Protein AF-A0A815SKF8-F1 (afdb_monomer_lite)

InterPro domains:
  IPR017853 Glycoside hydrolase superfamily [SSF51445] (13-140)
  IPR050887 Beta-mannosidase glycosyl hydrolases [PTHR43730] (1-142)

Organism: NCBI:txid392033

pLDDT: mean 87.36, std 8.64, range [56.88, 95.81]

Structure (mmCIF, N/CA/C/O backbone):
data_AF-A0A815SKF8-F1
#
_entry.id   AF-A0A815SKF8-F1
#
loop_
_atom_site.group_PDB
_atom_site.id
_atom_site.type_symbol
_atom_site.label_atom_id
_atom_site.label_alt_id
_atom_site.label_comp_id
_atom_site.label_asym_id
_atom_site.label_entity_id
_atom_site.label_seq_id
_atom_site.pdbx_PDB_ins_code
_atom_site.Cartn_x
_atom_site.Cartn_y
_atom_site.Cartn_z
_atom_site.occupancy
_atom_site.B_iso_or_equiv
_atom_site.auth_seq_id
_atom_site.auth_comp_id
_atom_site.auth_asym_id
_atom_site.auth_atom_id
_atom_site.pdbx_PDB_model_num
ATOM 1 N N . VAL A 1 1 ? -9.496 12.046 4.311 1.00 82.56 1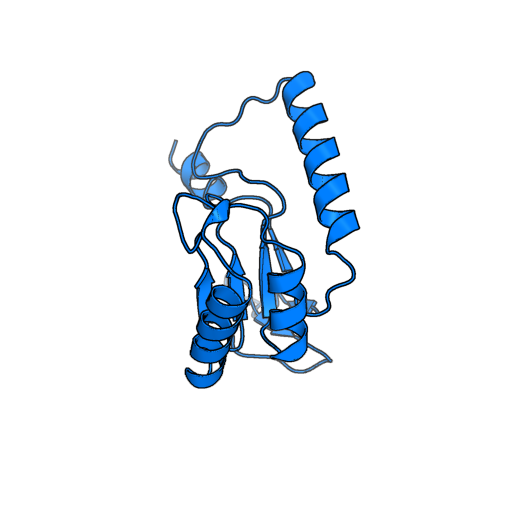 VAL A N 1
ATOM 2 C CA . VAL A 1 1 ? -9.401 10.940 5.293 1.00 82.56 1 VAL A CA 1
ATOM 3 C C . VAL A 1 1 ? -8.780 11.480 6.564 1.00 82.56 1 VAL A C 1
ATOM 5 O O . VAL A 1 1 ? -7.941 12.363 6.464 1.00 82.56 1 VAL A O 1
ATOM 8 N N . GLN A 1 2 ? -9.202 11.000 7.729 1.00 85.25 2 GLN A N 1
ATOM 9 C CA . GLN A 1 2 ? -8.595 11.320 9.017 1.00 85.25 2 GLN A CA 1
ATOM 10 C C . GLN A 1 2 ? -8.264 10.019 9.746 1.00 85.25 2 GLN A C 1
ATOM 12 O O . GLN A 1 2 ? -9.114 9.134 9.851 1.00 85.25 2 GLN A O 1
ATOM 17 N N . LEU A 1 3 ? -7.033 9.916 10.238 1.00 85.94 3 LEU A N 1
ATOM 18 C CA . LEU A 1 3 ? -6.645 8.914 11.219 1.00 85.94 3 LEU A CA 1
ATOM 19 C C . LEU A 1 3 ? -6.878 9.522 12.600 1.00 85.94 3 LEU A C 1
ATOM 21 O O . LEU A 1 3 ? -6.351 10.591 12.899 1.00 85.94 3 LEU A O 1
ATOM 25 N N . ILE A 1 4 ? -7.710 8.873 13.403 1.00 86.19 4 ILE A N 1
ATOM 26 C CA . ILE A 1 4 ? -8.198 9.426 14.657 1.00 86.19 4 ILE A CA 1
ATOM 27 C C . ILE A 1 4 ? -7.608 8.651 15.832 1.00 86.19 4 ILE A C 1
ATOM 29 O O . ILE A 1 4 ? -7.689 7.422 15.872 1.00 86.19 4 ILE A O 1
ATOM 33 N N . GLN A 1 5 ? -7.074 9.403 16.797 1.00 86.50 5 GLN A N 1
ATOM 34 C CA . GLN A 1 5 ? -6.660 8.916 18.107 1.00 86.50 5 GLN A CA 1
ATOM 35 C C . GLN A 1 5 ? -7.405 9.691 19.192 1.00 86.50 5 GLN A C 1
ATOM 37 O O . GLN A 1 5 ? -7.214 10.892 19.350 1.00 86.50 5 GLN A O 1
ATOM 42 N N . HIS A 1 6 ? -8.312 9.021 19.899 1.00 85.12 6 HIS A N 1
ATOM 43 C CA . HIS A 1 6 ? -9.056 9.588 21.026 1.00 85.12 6 HIS A CA 1
ATOM 44 C C . HIS A 1 6 ? -8.558 8.975 22.327 1.00 85.12 6 HIS A C 1
ATOM 46 O O . HIS A 1 6 ? -8.441 7.755 22.425 1.00 85.12 6 HIS A O 1
ATOM 52 N N . GLU A 1 7 ? -8.336 9.811 23.333 1.00 84.81 7 GLU A N 1
ATOM 53 C CA . GLU A 1 7 ? -8.115 9.364 24.706 1.00 84.81 7 GLU A CA 1
ATOM 54 C C . GLU A 1 7 ? -9.436 8.902 25.329 1.00 84.81 7 GLU A C 1
ATOM 56 O O . GLU A 1 7 ? -10.491 9.504 25.114 1.00 84.81 7 GLU A O 1
ATOM 61 N N . TYR A 1 8 ? -9.391 7.830 26.118 1.00 75.69 8 TYR A N 1
ATOM 62 C CA . TYR A 1 8 ? -10.592 7.212 26.690 1.00 75.69 8 TYR A CA 1
ATOM 63 C C . TYR A 1 8 ? -11.093 7.879 27.991 1.00 75.69 8 TYR A C 1
ATOM 65 O O . TYR A 1 8 ? -12.046 7.396 28.599 1.00 75.69 8 TYR A O 1
ATOM 73 N N . GLY A 1 9 ? -10.518 9.021 28.387 1.00 76.25 9 GLY A N 1
ATOM 74 C CA . GLY A 1 9 ? -10.899 9.783 29.582 1.00 76.25 9 GLY A CA 1
ATOM 75 C C . GLY A 1 9 ? -10.070 9.447 30.830 1.00 76.25 9 GLY A C 1
ATOM 76 O O . GLY A 1 9 ? -9.217 8.560 30.822 1.00 76.25 9 GLY A O 1
ATOM 77 N N . ALA A 1 10 ? -10.303 10.193 31.916 1.00 74.38 10 ALA A N 1
ATOM 78 C CA . ALA A 1 10 ? -9.496 10.108 33.134 1.00 74.38 10 ALA A CA 1
ATOM 79 C C . ALA A 1 10 ? -9.550 8.705 33.770 1.00 74.38 10 ALA A C 1
ATOM 81 O O . ALA A 1 10 ? -10.614 8.235 34.168 1.00 74.38 10 ALA A O 1
ATOM 82 N N . GLY A 1 11 ? -8.384 8.064 33.894 1.00 79.94 11 GLY A N 1
ATOM 83 C CA . GLY A 1 11 ? -8.214 6.759 34.544 1.00 79.94 11 GLY A CA 1
ATOM 84 C C . GLY A 1 11 ? -8.105 5.557 33.599 1.00 79.94 11 GLY A C 1
ATOM 85 O O . GLY A 1 11 ? -7.875 4.451 34.083 1.00 79.94 11 GLY A O 1
ATOM 86 N N . ILE A 1 12 ? -8.228 5.746 32.279 1.00 82.81 12 ILE A N 1
ATOM 87 C CA . ILE A 1 12 ? -8.031 4.684 31.280 1.00 82.81 12 ILE A CA 1
ATOM 88 C C . ILE A 1 12 ? -6.763 4.979 30.477 1.00 82.81 12 ILE A C 1
ATOM 90 O O . ILE A 1 12 ? -6.690 5.976 29.763 1.00 82.81 12 ILE A O 1
ATOM 94 N N . ASN A 1 13 ? -5.770 4.093 30.568 1.00 84.44 13 ASN A N 1
ATOM 95 C CA . ASN A 1 13 ? -4.542 4.212 29.785 1.00 84.44 13 ASN A CA 1
ATOM 96 C C . ASN A 1 13 ? -4.768 3.703 28.356 1.00 84.44 13 ASN A C 1
ATOM 98 O O . ASN A 1 13 ? -5.050 2.522 28.156 1.00 84.44 13 ASN A O 1
ATOM 102 N N . GLY A 1 14 ? -4.601 4.585 27.370 1.00 84.38 14 GLY A N 1
ATOM 103 C CA . GLY A 1 14 ? -4.581 4.233 25.951 1.00 84.38 14 GLY A CA 1
ATOM 104 C C . GLY A 1 14 ? -5.265 5.264 25.057 1.00 84.38 14 GLY A C 1
ATOM 105 O O . GLY A 1 14 ? -6.001 6.136 25.521 1.00 84.38 14 GLY A O 1
ATOM 106 N N . THR A 1 15 ? -5.040 5.127 23.753 1.00 89.06 15 THR A N 1
ATOM 107 C CA . THR A 1 15 ? -5.680 5.924 22.703 1.00 89.06 15 THR A CA 1
ATOM 108 C C . THR A 1 15 ? -6.358 5.014 21.683 1.00 89.06 15 THR A C 1
ATOM 110 O O . THR A 1 15 ? -5.974 3.858 21.492 1.00 89.06 15 THR A O 1
ATOM 113 N N . SER A 1 16 ? -7.426 5.498 21.051 1.00 89.56 16 SER A N 1
ATOM 114 C CA . SER A 1 16 ? -8.038 4.805 19.916 1.00 89.56 16 SER A CA 1
ATOM 115 C C . SER A 1 16 ? -7.164 4.917 18.663 1.00 89.56 16 SER A C 1
ATOM 117 O O . SER A 1 16 ? -6.260 5.745 18.595 1.00 89.56 16 SER A O 1
ATOM 119 N N . PHE A 1 17 ? -7.423 4.074 17.665 1.00 90.19 17 PHE A N 1
ATOM 120 C CA . PHE A 1 17 ? -6.762 4.153 16.364 1.00 90.19 17 PHE A CA 1
ATOM 121 C C . PHE A 1 17 ? -7.727 3.668 15.285 1.00 90.19 17 PHE A C 1
ATOM 123 O O . PHE A 1 17 ? -7.942 2.467 15.123 1.00 90.19 17 PHE A O 1
ATOM 130 N N . TYR A 1 18 ? -8.375 4.597 14.582 1.00 90.75 18 TYR A N 1
ATOM 131 C CA . TYR A 1 18 ? -9.332 4.245 13.532 1.00 90.75 18 TYR A CA 1
ATOM 132 C C . TYR A 1 18 ? -9.387 5.283 12.413 1.00 90.75 18 TYR A C 1
ATOM 134 O O . TYR A 1 18 ? -8.986 6.436 12.576 1.00 90.75 18 TYR A O 1
ATOM 142 N N . PHE A 1 19 ? -9.914 4.866 11.262 1.00 90.81 19 PHE A N 1
ATOM 143 C CA . PHE A 1 19 ? -10.076 5.725 10.095 1.00 90.81 19 PHE A CA 1
ATOM 144 C C . PHE A 1 19 ? -11.470 6.346 10.040 1.00 90.81 19 PHE A C 1
ATOM 146 O O . PHE A 1 19 ? -12.482 5.649 10.145 1.00 90.81 19 PHE A O 1
ATOM 153 N N . SER A 1 20 ? -11.514 7.653 9.789 1.00 91.56 20 SER A N 1
ATOM 154 C CA . SER A 1 20 ? -12.712 8.394 9.408 1.00 91.56 20 SER A CA 1
ATOM 155 C C . SER A 1 20 ? -12.574 8.900 7.976 1.00 91.56 20 SER A C 1
ATOM 157 O O . SER A 1 20 ? -11.665 9.663 7.632 1.00 91.56 20 SER A O 1
ATOM 159 N N . ILE A 1 21 ? -13.480 8.463 7.107 1.00 90.06 21 ILE A N 1
ATOM 160 C CA . ILE A 1 21 ? -13.515 8.865 5.701 1.00 90.06 21 ILE A CA 1
ATOM 161 C C . ILE A 1 21 ? -14.829 9.571 5.459 1.00 90.06 21 ILE A C 1
ATOM 163 O O . ILE A 1 21 ? -15.896 9.010 5.697 1.00 90.06 21 ILE A O 1
ATOM 167 N N . ASN A 1 22 ? -14.743 10.822 5.007 1.00 89.31 22 ASN A N 1
ATOM 168 C CA . ASN A 1 22 ? -15.906 11.682 4.805 1.00 89.31 22 ASN A CA 1
ATOM 169 C C . ASN A 1 22 ? -16.826 11.694 6.043 1.00 89.31 22 ASN A C 1
ATOM 171 O O . ASN A 1 22 ? -18.039 11.537 5.926 1.00 89.31 22 ASN A O 1
ATOM 175 N N . PHE A 1 23 ? -16.221 11.843 7.230 1.00 88.44 23 PHE A N 1
ATOM 176 C CA . PHE A 1 23 ? -16.885 11.896 8.542 1.00 88.44 23 PHE A CA 1
ATOM 177 C C . PHE A 1 23 ? -17.569 10.600 9.001 1.00 88.44 23 PHE A C 1
ATOM 179 O O . PHE A 1 23 ? -18.306 10.611 9.986 1.00 88.44 23 PHE A O 1
ATOM 186 N N . LYS A 1 24 ? -17.323 9.475 8.324 1.00 90.88 24 LYS A N 1
ATOM 187 C CA . LYS A 1 24 ? -17.807 8.158 8.742 1.00 90.88 24 LYS A CA 1
ATOM 188 C C . LYS A 1 24 ? -16.644 7.293 9.198 1.00 90.88 24 LYS A C 1
ATOM 190 O O . LYS A 1 24 ? -15.682 7.109 8.454 1.00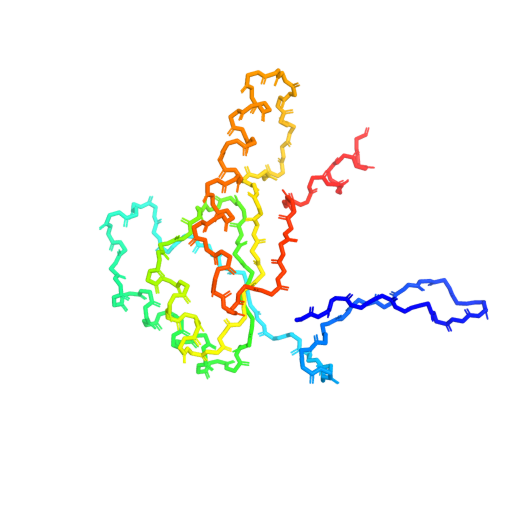 90.88 24 LYS A O 1
ATOM 195 N N . SER A 1 25 ? -16.763 6.727 10.395 1.00 91.44 25 SER A N 1
ATOM 196 C CA . SER A 1 25 ? -15.828 5.719 10.893 1.00 91.44 25 SER A CA 1
ATOM 197 C C . SER A 1 25 ? -15.969 4.441 10.072 1.00 91.44 25 SER A C 1
ATOM 199 O O . SER A 1 25 ? -17.070 3.898 9.952 1.00 91.44 25 SER A O 1
ATOM 201 N N . ILE A 1 26 ? -14.867 3.963 9.497 1.00 91.69 26 ILE A N 1
ATOM 202 C CA . ILE A 1 26 ? -14.853 2.759 8.663 1.00 91.69 26 ILE A CA 1
ATOM 203 C C . ILE A 1 26 ? -14.017 1.687 9.349 1.00 91.69 26 ILE A C 1
ATOM 205 O O . ILE A 1 26 ? -12.856 1.903 9.688 1.00 91.69 26 ILE A O 1
ATOM 209 N N . PHE A 1 27 ? -14.611 0.505 9.513 1.00 93.38 27 PHE A N 1
ATOM 210 C CA . PHE A 1 27 ? -13.869 -0.677 9.926 1.00 93.38 27 PHE A CA 1
ATOM 211 C C . PHE A 1 27 ? -13.062 -1.215 8.745 1.00 93.38 27 PHE A C 1
ATOM 213 O O . PHE A 1 27 ? -13.617 -1.504 7.678 1.00 93.38 27 PHE A O 1
ATOM 220 N N . ILE A 1 28 ? -11.756 -1.350 8.940 1.00 93.69 28 ILE A N 1
ATOM 221 C CA . ILE A 1 28 ? -10.839 -1.799 7.901 1.00 93.69 28 ILE A CA 1
ATOM 222 C C . ILE A 1 28 ? -10.883 -3.323 7.791 1.00 93.69 28 ILE A C 1
ATOM 224 O O . ILE A 1 28 ? -10.646 -4.039 8.759 1.00 93.69 28 ILE A O 1
ATOM 228 N N . LYS A 1 29 ? -11.178 -3.817 6.588 1.00 94.44 29 LYS A N 1
ATOM 229 C CA . LYS A 1 29 ? -11.174 -5.237 6.228 1.00 94.44 29 LYS A CA 1
ATOM 230 C C . LYS A 1 29 ? -10.244 -5.404 5.045 1.00 94.44 29 LYS A C 1
ATOM 232 O O . LYS A 1 29 ? -10.508 -4.852 3.978 1.00 94.44 29 LYS A O 1
ATOM 237 N N . GLY A 1 30 ? -9.167 -6.146 5.220 1.00 94.44 30 GLY A N 1
ATOM 238 C CA . GLY A 1 30 ? -8.103 -6.115 4.239 1.00 94.44 30 GLY A CA 1
ATOM 239 C C . GLY A 1 30 ? -7.047 -7.172 4.433 1.00 94.44 30 GLY A C 1
ATOM 240 O O . GLY A 1 30 ? -7.160 -8.055 5.280 1.00 94.44 30 GLY A O 1
ATOM 241 N N . SER A 1 31 ? -6.010 -7.045 3.620 1.00 94.31 31 SER A N 1
ATOM 242 C CA . SER A 1 31 ? -4.814 -7.873 3.671 1.00 94.31 31 SER A CA 1
ATOM 243 C C . SER A 1 31 ? -3.584 -7.049 3.288 1.00 94.31 31 SER A C 1
ATOM 245 O O . SER A 1 31 ? -3.691 -5.876 2.913 1.00 94.31 31 SER A O 1
ATOM 247 N N . ASN A 1 32 ? -2.408 -7.658 3.418 1.00 92.31 32 ASN A N 1
ATOM 248 C CA . ASN A 1 32 ? -1.160 -7.080 2.943 1.00 92.31 32 ASN A CA 1
ATOM 249 C C . ASN A 1 32 ? -0.949 -7.466 1.476 1.00 92.31 32 ASN A C 1
ATOM 251 O O . ASN A 1 32 ? -1.077 -8.634 1.113 1.00 92.31 32 ASN A O 1
ATOM 255 N N . TRP A 1 33 ? -0.614 -6.482 0.653 1.00 92.19 33 TRP A N 1
ATOM 256 C CA . TRP A 1 33 ? -0.211 -6.656 -0.729 1.00 92.19 33 TRP A CA 1
ATOM 257 C C . TRP A 1 33 ? 1.308 -6.785 -0.811 1.00 92.19 33 TRP A C 1
ATOM 259 O O . TRP A 1 33 ? 2.039 -5.934 -0.304 1.00 92.19 33 TRP A O 1
ATOM 269 N N . ILE A 1 34 ? 1.760 -7.840 -1.480 1.00 90.75 34 ILE A N 1
ATOM 270 C CA . ILE A 1 34 ? 3.162 -8.100 -1.807 1.00 90.75 34 ILE A CA 1
ATOM 271 C C . ILE A 1 34 ? 3.311 -8.157 -3.332 1.00 90.75 34 ILE A C 1
ATOM 273 O O . ILE A 1 34 ? 2.314 -8.406 -4.020 1.00 90.75 34 ILE A O 1
ATOM 277 N N . PRO A 1 35 ? 4.528 -7.982 -3.878 1.00 89.44 35 PRO A N 1
ATOM 278 C CA . PRO A 1 35 ? 4.749 -8.104 -5.312 1.00 89.44 35 PRO A CA 1
ATOM 279 C C . PRO A 1 35 ? 4.208 -9.429 -5.853 1.00 89.44 35 PRO A C 1
ATOM 281 O O . PRO A 1 35 ? 4.507 -10.507 -5.340 1.00 89.44 35 PRO A O 1
ATOM 284 N N . SER A 1 36 ? 3.399 -9.346 -6.909 1.00 88.56 36 SER A N 1
ATOM 285 C CA . SER A 1 36 ? 2.688 -10.514 -7.45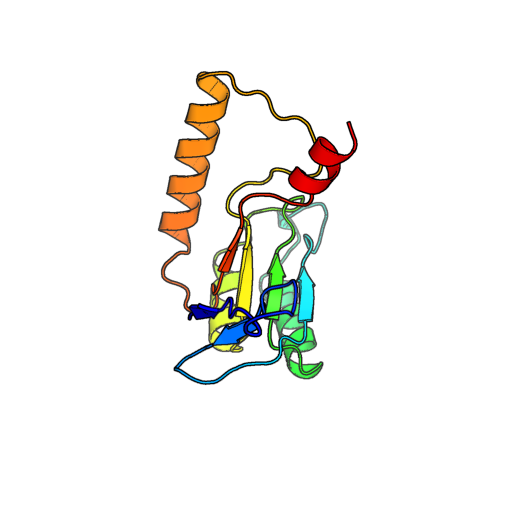0 1.00 88.56 36 SER A CA 1
ATOM 286 C C . SER A 1 36 ? 3.574 -11.488 -8.243 1.00 88.56 36 SER A C 1
ATOM 288 O O . SER A 1 36 ? 3.094 -12.528 -8.710 1.00 88.56 36 SER A O 1
ATOM 290 N N . ASP A 1 37 ? 4.839 -11.129 -8.452 1.00 90.44 37 ASP A N 1
ATOM 291 C CA . ASP A 1 37 ? 5.869 -11.925 -9.110 1.00 90.44 37 ASP A CA 1
ATOM 292 C C . ASP A 1 37 ? 7.255 -11.433 -8.667 1.00 90.44 37 ASP A C 1
ATOM 294 O O . ASP A 1 37 ? 7.409 -10.275 -8.270 1.00 90.44 37 ASP A O 1
ATOM 298 N N . SER A 1 38 ? 8.268 -12.292 -8.769 1.00 88.75 38 SER A N 1
ATOM 299 C CA . SER A 1 38 ? 9.664 -11.888 -8.565 1.00 88.75 38 SER A CA 1
ATOM 300 C C . SER A 1 38 ? 10.176 -11.042 -9.731 1.00 88.75 38 SER A C 1
ATOM 302 O O . SER A 1 38 ? 11.002 -10.158 -9.527 1.00 88.75 38 SER A O 1
ATOM 304 N N . PHE A 1 39 ? 9.672 -11.294 -10.944 1.00 89.94 39 PHE A N 1
ATOM 305 C CA . PHE A 1 39 ? 10.027 -10.541 -12.145 1.00 89.94 39 PHE A CA 1
ATOM 306 C C . PHE A 1 39 ? 8.878 -9.626 -12.528 1.00 89.94 39 PHE A C 1
ATOM 308 O O . PHE A 1 39 ? 7.837 -10.077 -13.019 1.00 89.94 39 PHE A O 1
ATOM 315 N N . GLN A 1 40 ? 9.070 -8.327 -12.318 1.00 86.69 40 GLN A N 1
ATOM 316 C CA . GLN A 1 40 ? 8.009 -7.361 -12.555 1.00 86.69 40 GLN A CA 1
ATOM 317 C C . GLN A 1 40 ? 7.577 -7.365 -14.017 1.00 86.69 40 GLN A C 1
ATOM 319 O O . GLN A 1 40 ? 6.384 -7.320 -14.282 1.00 86.69 40 GLN A O 1
ATOM 324 N N . GLU A 1 41 ? 8.469 -7.562 -14.982 1.00 89.81 41 GLU A N 1
ATOM 325 C CA . GLU A 1 41 ? 8.119 -7.542 -16.409 1.00 89.81 41 GLU A CA 1
ATOM 326 C C . GLU A 1 41 ? 7.022 -8.557 -16.793 1.00 89.81 41 GLU A C 1
ATOM 328 O O . GLU A 1 41 ? 6.339 -8.374 -17.798 1.00 89.81 41 GLU A O 1
ATOM 333 N N . ARG A 1 42 ? 6.807 -9.606 -15.986 1.00 90.81 42 ARG A N 1
ATOM 334 C CA . ARG A 1 42 ? 5.764 -10.628 -16.203 1.00 90.81 42 ARG A CA 1
ATOM 335 C C . ARG A 1 42 ? 4.396 -10.255 -15.638 1.00 90.81 42 ARG A C 1
ATOM 337 O O . ARG A 1 42 ? 3.401 -10.914 -15.938 1.00 90.81 42 ARG A O 1
ATOM 344 N N . VAL A 1 43 ? 4.331 -9.241 -14.782 1.00 90.75 43 VAL A N 1
ATOM 345 C CA . VAL A 1 43 ? 3.079 -8.766 -14.196 1.00 90.75 43 VAL A CA 1
ATOM 346 C C . VAL A 1 43 ? 2.354 -7.930 -15.246 1.00 90.75 43 VAL A C 1
ATOM 348 O O . VAL A 1 43 ? 2.801 -6.838 -15.585 1.00 90.75 43 VAL A O 1
ATOM 351 N N . SER A 1 44 ? 1.251 -8.448 -15.784 1.00 93.00 44 SER A N 1
ATOM 352 C CA . SER A 1 44 ? 0.371 -7.708 -16.691 1.00 93.00 44 SER A CA 1
ATOM 353 C C . SER A 1 44 ? -0.692 -6.922 -15.922 1.00 93.00 44 SER A C 1
ATOM 355 O O . SER A 1 44 ? -1.075 -7.298 -14.810 1.00 93.00 44 SER A O 1
ATOM 357 N N . ASP A 1 45 ? -1.227 -5.870 -16.541 1.00 92.19 45 ASP A N 1
ATOM 358 C CA . ASP A 1 45 ? -2.338 -5.103 -15.964 1.00 92.19 45 ASP A CA 1
ATOM 359 C C . ASP A 1 45 ? -3.588 -5.974 -15.768 1.00 92.19 45 ASP A C 1
ATOM 361 O O . ASP A 1 45 ? -4.287 -5.839 -14.769 1.00 92.19 45 ASP A O 1
ATOM 365 N N . GLU A 1 46 ? -3.820 -6.955 -16.648 1.00 93.81 46 GLU A N 1
ATOM 366 C CA . GLU A 1 46 ? -4.897 -7.942 -16.495 1.00 93.81 46 GLU A CA 1
ATOM 367 C C . GLU A 1 46 ? -4.719 -8.794 -15.226 1.00 93.81 46 GLU A C 1
ATOM 369 O O . GLU A 1 46 ? -5.682 -9.060 -14.500 1.00 93.81 46 GLU A O 1
ATOM 374 N N . LYS A 1 47 ? -3.478 -9.200 -14.912 1.00 93.94 47 LYS A N 1
ATOM 375 C CA . LYS A 1 47 ? -3.175 -9.939 -13.679 1.00 93.94 47 LYS A CA 1
ATOM 376 C C . LYS A 1 47 ? -3.462 -9.070 -12.453 1.00 93.94 47 LYS A C 1
ATOM 378 O O . LYS A 1 47 ? -4.087 -9.569 -11.517 1.00 93.94 47 LYS A O 1
ATOM 383 N N . LEU A 1 48 ? -3.050 -7.799 -12.466 1.00 93.31 48 LEU A N 1
ATOM 384 C CA . LEU A 1 48 ? -3.324 -6.848 -11.382 1.00 93.31 48 LEU A CA 1
ATOM 385 C C . LEU A 1 48 ? -4.826 -6.613 -11.207 1.00 93.31 48 LEU A C 1
ATOM 387 O O . LEU A 1 48 ? -5.339 -6.721 -10.093 1.00 93.31 48 LEU A O 1
ATOM 391 N N . GLU A 1 49 ? -5.549 -6.378 -12.303 1.00 94.81 49 GLU A N 1
ATOM 392 C CA . GLU A 1 49 ? -6.994 -6.170 -12.273 1.00 94.81 49 GLU A CA 1
ATOM 393 C C . GLU A 1 49 ? -7.718 -7.390 -11.708 1.00 94.81 49 GLU A C 1
ATOM 395 O O . GLU A 1 49 ? -8.576 -7.249 -10.837 1.00 94.81 49 GLU A O 1
ATOM 400 N N . ARG A 1 50 ? -7.340 -8.599 -12.132 1.00 95.75 50 ARG A N 1
ATOM 401 C CA . ARG A 1 50 ? -7.917 -9.835 -11.597 1.00 95.75 50 ARG A CA 1
ATOM 402 C C . ARG A 1 50 ? -7.690 -9.967 -10.091 1.00 95.75 50 ARG A C 1
ATOM 404 O O . ARG A 1 50 ? -8.616 -10.337 -9.375 1.00 95.75 50 ARG A O 1
ATOM 411 N N . LEU A 1 51 ? -6.486 -9.671 -9.602 1.00 95.19 51 LEU A N 1
ATOM 412 C CA . LEU A 1 51 ? -6.157 -9.777 -8.177 1.00 95.19 51 LEU A CA 1
ATOM 413 C C . LEU A 1 51 ? -6.914 -8.742 -7.333 1.00 95.19 51 LEU A C 1
ATOM 415 O O . LEU A 1 51 ? -7.514 -9.099 -6.319 1.00 95.19 51 LEU A O 1
ATOM 419 N N . LEU A 1 52 ? -6.953 -7.485 -7.777 1.00 94.69 52 LEU A N 1
ATOM 420 C CA . LEU A 1 52 ? -7.687 -6.423 -7.087 1.00 94.69 52 LEU A CA 1
ATOM 421 C C . LEU A 1 52 ? -9.203 -6.661 -7.115 1.00 94.69 52 LEU A C 1
ATOM 423 O O . LEU A 1 52 ? -9.882 -6.454 -6.110 1.00 94.69 52 LEU A O 1
ATOM 427 N N . ARG A 1 53 ? -9.742 -7.186 -8.222 1.00 95.81 53 ARG A N 1
ATOM 428 C CA . ARG A 1 53 ? -11.145 -7.622 -8.288 1.00 95.81 53 ARG A CA 1
ATOM 429 C C . ARG A 1 53 ? -11.433 -8.763 -7.321 1.00 95.81 53 ARG A C 1
ATOM 431 O O . ARG A 1 53 ? -12.458 -8.725 -6.650 1.00 95.81 53 ARG A O 1
ATOM 438 N N . SER A 1 54 ? -10.540 -9.741 -7.190 1.00 95.81 54 SER A N 1
ATOM 439 C CA . SER A 1 54 ? -10.689 -10.805 -6.189 1.00 95.81 54 SER A CA 1
ATOM 440 C C . SER A 1 54 ? -10.719 -10.257 -4.760 1.00 95.81 54 SER A C 1
ATOM 442 O O . SER A 1 54 ? -11.531 -10.712 -3.954 1.00 95.81 54 SER A O 1
ATOM 444 N N . ALA A 1 55 ? -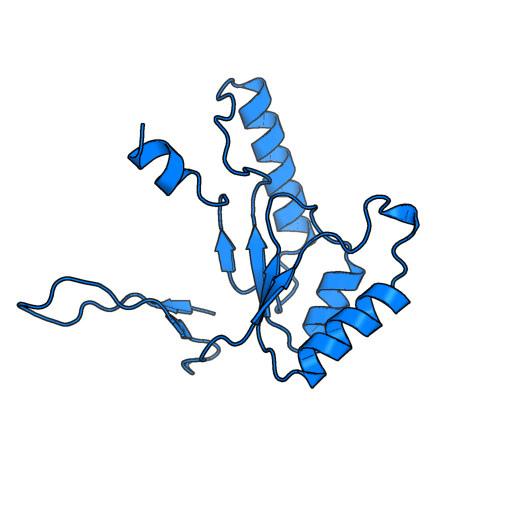9.896 -9.252 -4.441 1.00 94.62 55 ALA A N 1
ATOM 445 C CA . ALA A 1 55 ? -9.946 -8.575 -3.144 1.00 94.62 55 ALA A CA 1
ATOM 446 C C . ALA A 1 55 ? -11.299 -7.871 -2.919 1.00 94.62 55 ALA A C 1
ATOM 448 O O . ALA A 1 55 ? -11.918 -8.051 -1.867 1.00 94.62 55 ALA A O 1
ATOM 449 N N . GLN A 1 56 ? -11.805 -7.151 -3.927 1.00 93.88 56 GLN A N 1
ATOM 450 C CA . GLN A 1 56 ? -13.124 -6.510 -3.875 1.00 93.88 56 GLN A CA 1
ATOM 451 C C . GLN A 1 56 ? -14.248 -7.536 -3.651 1.00 93.88 56 GLN A C 1
ATOM 453 O O . GLN A 1 56 ? -15.074 -7.368 -2.753 1.00 93.88 56 GLN A O 1
ATOM 458 N N . LEU A 1 57 ? -14.257 -8.627 -4.423 1.00 95.56 57 LEU A N 1
ATOM 459 C CA . LEU A 1 57 ? -15.237 -9.715 -4.303 1.00 95.56 57 LEU A CA 1
ATOM 460 C C . LEU A 1 57 ? -15.155 -10.439 -2.952 1.00 95.56 57 LEU A C 1
ATOM 462 O O . LEU A 1 57 ? -16.147 -10.991 -2.483 1.00 95.56 57 LEU A O 1
ATOM 466 N N . SER A 1 58 ? -13.998 -10.384 -2.292 1.00 95.50 58 SER A N 1
ATOM 467 C CA . SER A 1 58 ? -13.796 -10.905 -0.936 1.00 95.50 58 SER A CA 1
ATOM 468 C C . SER A 1 58 ? -14.259 -9.930 0.158 1.00 95.50 58 SER A C 1
ATOM 470 O O . SER A 1 58 ? -13.990 -10.151 1.337 1.00 95.50 58 SER A O 1
ATOM 472 N N . ASN A 1 59 ? -14.965 -8.851 -0.204 1.00 94.00 59 ASN A N 1
ATOM 473 C CA . ASN A 1 59 ? -15.452 -7.801 0.696 1.00 94.00 59 ASN A CA 1
ATOM 474 C C . ASN A 1 59 ? -14.343 -7.046 1.455 1.00 94.00 59 ASN A C 1
ATOM 476 O O . ASN A 1 59 ? -14.597 -6.509 2.546 1.00 94.00 59 ASN A O 1
ATOM 480 N N . MET A 1 60 ? -13.131 -6.997 0.889 1.00 95.75 60 MET A N 1
ATOM 481 C CA . MET A 1 60 ? -12.043 -6.156 1.387 1.00 95.75 60 MET A CA 1
ATOM 482 C C . MET A 1 60 ? -12.263 -4.704 0.959 1.00 95.75 60 MET A C 1
ATOM 484 O O . MET A 1 60 ? -12.709 -4.433 -0.153 1.00 95.75 60 MET A O 1
ATOM 488 N N . ASN A 1 61 ? -11.944 -3.768 1.848 1.00 94.06 61 ASN A N 1
ATOM 489 C CA . ASN A 1 61 ? -12.029 -2.330 1.603 1.00 94.06 61 ASN A CA 1
ATOM 490 C C . ASN A 1 61 ? -10.670 -1.624 1.684 1.00 94.06 61 ASN A C 1
ATOM 492 O O . ASN A 1 61 ? -10.583 -0.470 1.278 1.00 94.06 61 ASN A O 1
ATOM 496 N N . MET A 1 62 ? -9.622 -2.295 2.173 1.00 94.88 62 MET A N 1
ATOM 497 C CA . MET A 1 62 ? -8.269 -1.750 2.227 1.00 94.88 62 MET A CA 1
ATOM 498 C C . MET A 1 62 ? -7.221 -2.814 1.916 1.00 94.88 62 MET A C 1
ATOM 500 O O . MET A 1 62 ? -7.362 -3.966 2.322 1.00 94.88 62 MET A O 1
ATOM 504 N N . LEU A 1 63 ? -6.137 -2.410 1.264 1.00 94.88 63 LEU A N 1
ATOM 505 C CA . LEU A 1 63 ? -4.915 -3.191 1.136 1.00 94.88 63 LEU A CA 1
ATOM 506 C C . LEU A 1 63 ? -3.739 -2.389 1.690 1.00 94.88 63 LEU A C 1
ATOM 508 O O . LEU A 1 63 ? -3.605 -1.193 1.428 1.00 94.88 63 LEU A O 1
ATOM 512 N N . ARG A 1 64 ? -2.881 -3.055 2.461 1.00 92.75 64 ARG A N 1
ATOM 513 C CA . ARG A 1 64 ? -1.608 -2.487 2.912 1.00 92.75 64 ARG A CA 1
ATOM 514 C C . ARG A 1 64 ? -0.522 -2.880 1.930 1.00 92.75 64 ARG A C 1
ATOM 516 O O . ARG A 1 64 ? -0.192 -4.056 1.851 1.00 92.75 64 ARG A O 1
ATOM 523 N N . ILE A 1 65 ? 0.031 -1.919 1.201 1.00 90.31 65 ILE A N 1
ATOM 524 C CA . ILE A 1 65 ? 1.189 -2.169 0.339 1.00 90.31 65 ILE A CA 1
ATOM 525 C C . ILE A 1 65 ? 2.381 -2.389 1.268 1.00 90.31 65 ILE A C 1
ATOM 527 O O . ILE A 1 65 ? 2.710 -1.504 2.052 1.00 90.31 65 ILE A O 1
ATOM 531 N N . TRP A 1 66 ? 2.963 -3.584 1.252 1.00 84.00 66 TRP A N 1
ATOM 532 C CA . TRP A 1 66 ? 4.094 -3.917 2.112 1.00 84.00 66 TRP A CA 1
ATOM 533 C C . TRP A 1 66 ? 5.405 -3.336 1.563 1.00 84.00 66 TRP A C 1
ATOM 535 O O . TRP A 1 66 ? 5.615 -3.283 0.352 1.00 84.00 66 TRP A O 1
ATOM 545 N N . ASP A 1 67 ? 6.282 -2.896 2.464 1.00 72.25 67 ASP A N 1
ATOM 546 C CA . ASP A 1 67 ? 7.469 -2.096 2.148 1.00 72.25 67 ASP A CA 1
ATOM 547 C C . ASP A 1 67 ? 8.672 -2.885 1.644 1.00 72.25 67 ASP A C 1
ATOM 549 O O . ASP A 1 67 ? 9.595 -2.286 1.114 1.00 72.25 67 ASP A O 1
ATOM 553 N N . GLY A 1 68 ? 8.694 -4.209 1.780 1.00 71.94 68 GLY A N 1
ATOM 554 C CA . GLY A 1 68 ? 9.745 -5.025 1.166 1.00 71.94 68 GLY A CA 1
ATOM 555 C C . GLY A 1 68 ? 9.427 -5.456 -0.253 1.00 71.94 68 GLY A C 1
ATOM 556 O O . GLY A 1 68 ? 10.108 -6.313 -0.814 1.00 71.94 68 GLY A O 1
ATOM 557 N N . GLY A 1 69 ? 8.362 -4.888 -0.815 1.00 81.00 69 GLY A N 1
ATOM 558 C CA . GLY A 1 69 ? 8.039 -5.002 -2.218 1.00 81.00 69 GLY A CA 1
ATOM 559 C C . GLY A 1 69 ? 8.613 -3.854 -3.035 1.00 81.00 69 GLY A C 1
ATOM 560 O O . GLY A 1 69 ? 9.803 -3.558 -3.005 1.00 81.00 69 GLY A O 1
ATOM 561 N N . ILE A 1 70 ? 7.733 -3.233 -3.810 1.00 86.00 70 ILE A N 1
ATOM 562 C CA . ILE A 1 70 ? 8.043 -2.120 -4.699 1.00 86.00 70 ILE A CA 1
ATOM 563 C C . ILE A 1 70 ? 6.950 -1.062 -4.578 1.00 86.00 70 ILE A C 1
ATOM 565 O O . ILE A 1 70 ? 5.822 -1.359 -4.176 1.00 86.00 70 ILE A O 1
ATOM 569 N N . TYR A 1 71 ? 7.252 0.158 -5.017 1.00 87.75 71 TYR A N 1
ATOM 570 C CA . TYR A 1 71 ? 6.198 1.085 -5.414 1.00 87.75 71 TYR A CA 1
ATOM 571 C C . TYR A 1 71 ? 5.505 0.512 -6.646 1.00 87.75 71 TYR A C 1
ATOM 573 O O . TYR A 1 71 ? 6.139 0.303 -7.683 1.00 87.75 71 TYR A O 1
ATOM 581 N N . GLU A 1 72 ? 4.212 0.237 -6.525 1.00 89.00 72 GLU A N 1
ATOM 582 C CA . GLU A 1 72 ? 3.447 -0.378 -7.600 1.00 89.00 72 GLU A CA 1
ATOM 583 C C . GLU A 1 72 ? 3.303 0.559 -8.811 1.00 89.00 72 GLU A C 1
ATOM 585 O O . GLU A 1 72 ? 3.616 1.761 -8.788 1.00 89.00 72 GLU A O 1
ATOM 590 N N . ARG A 1 73 ? 2.845 -0.014 -9.923 1.00 89.19 73 ARG A N 1
ATOM 591 C CA . ARG A 1 73 ? 2.632 0.730 -11.173 1.00 89.19 73 ARG A CA 1
ATOM 592 C C . ARG A 1 73 ? 1.438 1.664 -11.077 1.00 89.19 73 ARG A C 1
ATOM 594 O O . ARG A 1 73 ? 0.524 1.434 -10.297 1.00 89.19 73 ARG A O 1
ATOM 601 N N . ASN A 1 74 ? 1.395 2.670 -11.950 1.00 90.56 74 ASN A N 1
ATOM 602 C CA . ASN A 1 74 ? 0.248 3.582 -12.051 1.00 90.56 74 ASN A CA 1
ATOM 603 C C . ASN A 1 74 ? -1.077 2.823 -12.247 1.00 90.56 74 ASN A C 1
ATOM 605 O O . ASN A 1 74 ? -2.056 3.131 -11.572 1.00 90.56 74 ASN A O 1
ATOM 609 N N . SER A 1 75 ? -1.078 1.765 -13.069 1.00 91.88 75 SER A N 1
ATOM 610 C CA . SER A 1 75 ? -2.262 0.932 -13.309 1.00 91.88 75 SER A CA 1
ATOM 611 C C . SER A 1 75 ? -2.829 0.321 -12.025 1.00 91.88 75 SER A C 1
ATOM 613 O O . SER A 1 75 ? -4.044 0.253 -11.868 1.00 91.88 75 SER A O 1
ATOM 615 N N . PHE A 1 76 ? -1.983 -0.058 -11.063 1.00 93.62 76 PHE A N 1
ATOM 616 C CA . PHE A 1 76 ? -2.432 -0.578 -9.772 1.00 93.62 76 PHE A CA 1
ATOM 617 C C . PHE A 1 76 ? -3.267 0.452 -8.998 1.00 93.62 76 PHE A C 1
ATOM 619 O O . PHE A 1 76 ? -4.372 0.134 -8.555 1.00 93.62 76 PHE A O 1
ATOM 626 N N . TYR A 1 77 ? -2.772 1.688 -8.870 1.00 94.31 77 TYR A N 1
ATOM 627 C CA . TYR A 1 77 ? -3.479 2.755 -8.153 1.00 94.31 77 TYR A CA 1
ATOM 628 C C . TYR A 1 77 ? -4.755 3.181 -8.884 1.00 94.31 77 TYR A C 1
ATOM 630 O O . TYR A 1 77 ? -5.791 3.358 -8.252 1.00 94.31 77 TYR A O 1
ATOM 638 N N . GLU A 1 78 ? -4.723 3.259 -10.217 1.00 95.06 78 GLU A N 1
ATOM 639 C CA . GLU A 1 78 ? -5.907 3.557 -11.033 1.00 95.06 78 GLU A CA 1
ATOM 640 C C . GLU A 1 78 ? -6.998 2.487 -10.881 1.00 95.06 78 GLU A C 1
ATOM 642 O O . GLU A 1 78 ? -8.187 2.798 -10.765 1.00 95.06 78 GLU A O 1
ATOM 647 N N . ILE A 1 79 ? -6.617 1.207 -10.854 1.00 94.56 79 ILE A N 1
ATOM 648 C CA . ILE A 1 79 ? -7.565 0.115 -10.625 1.00 94.56 79 ILE A CA 1
ATOM 649 C C . ILE A 1 79 ? -8.110 0.185 -9.193 1.00 94.56 79 ILE A C 1
ATOM 651 O O . ILE A 1 79 ? -9.318 0.028 -9.009 1.00 94.56 79 ILE A O 1
ATOM 655 N N . ALA A 1 80 ? -7.264 0.446 -8.192 1.00 95.00 80 ALA A N 1
ATOM 656 C CA . ALA A 1 80 ? -7.697 0.596 -6.803 1.00 95.00 80 ALA A CA 1
ATOM 657 C C . ALA A 1 80 ? -8.698 1.753 -6.637 1.00 95.00 80 ALA A C 1
ATOM 659 O O . ALA A 1 80 ? -9.744 1.561 -6.012 1.00 95.00 80 ALA A O 1
ATOM 660 N N . ASP A 1 81 ? -8.441 2.899 -7.276 1.00 95.31 81 ASP A N 1
ATOM 661 C CA . ASP A 1 81 ? -9.361 4.039 -7.329 1.00 95.31 81 ASP A CA 1
ATOM 662 C C . ASP A 1 81 ? -10.714 3.641 -7.929 1.00 95.31 81 ASP A C 1
ATOM 664 O O . ASP A 1 81 ? -11.762 3.905 -7.338 1.00 95.31 81 ASP A O 1
ATOM 668 N N . ARG A 1 82 ? -10.709 2.957 -9.084 1.00 95.06 82 ARG A N 1
ATOM 669 C CA . ARG A 1 82 ? -11.944 2.508 -9.754 1.00 95.06 82 ARG A CA 1
ATOM 670 C C . ARG A 1 82 ? -12.737 1.498 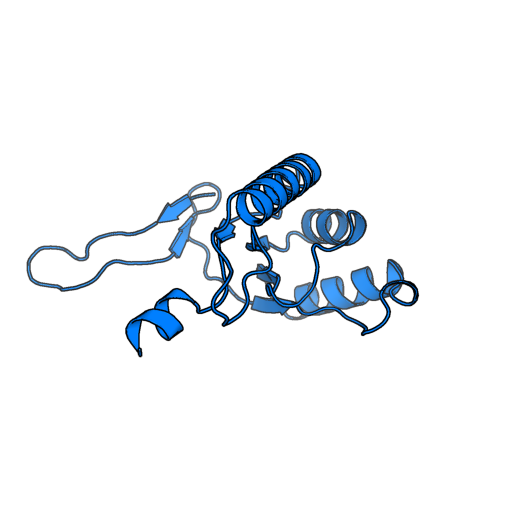-8.929 1.00 95.06 82 ARG A C 1
ATOM 672 O O . ARG A 1 82 ? -13.964 1.496 -8.991 1.00 95.06 82 ARG A O 1
ATOM 679 N N . LEU A 1 83 ? -12.057 0.602 -8.216 1.00 94.00 83 LEU A N 1
ATOM 680 C CA . LEU A 1 83 ? -12.697 -0.444 -7.414 1.00 94.00 83 LEU A CA 1
ATO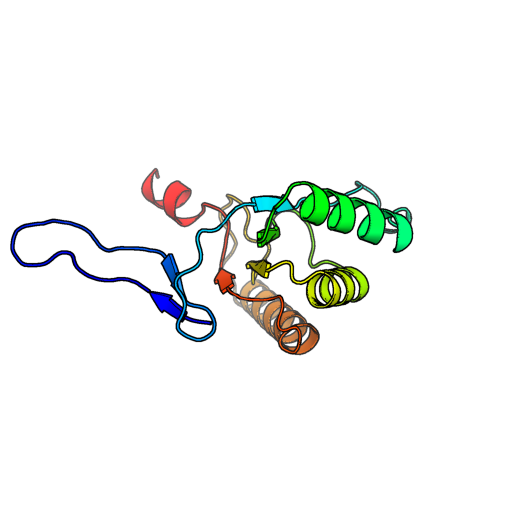M 681 C C . LEU A 1 83 ? -13.100 0.039 -6.013 1.00 94.00 83 LEU A C 1
ATOM 683 O O . LEU A 1 83 ? -13.814 -0.684 -5.315 1.00 94.00 83 LEU A O 1
ATOM 687 N N . GLY A 1 84 ? -12.671 1.240 -5.610 1.00 93.56 84 GLY A N 1
ATOM 688 C CA . GLY A 1 84 ? -12.921 1.793 -4.281 1.00 93.56 84 GLY A CA 1
ATOM 689 C C . GLY A 1 84 ? -12.145 1.075 -3.175 1.00 93.56 84 GLY A C 1
ATOM 690 O O . GLY A 1 84 ? -12.630 0.985 -2.048 1.00 93.56 84 GLY A O 1
ATOM 691 N N . ILE A 1 85 ? -10.968 0.528 -3.494 1.00 94.69 85 ILE A N 1
ATOM 692 C CA . ILE A 1 85 ? -10.086 -0.124 -2.523 1.00 94.69 85 ILE A CA 1
ATOM 693 C C . ILE A 1 85 ? -9.134 0.928 -1.966 1.00 94.69 85 ILE A C 1
ATOM 695 O O . ILE A 1 85 ? -8.388 1.561 -2.707 1.00 94.69 85 ILE A O 1
ATOM 699 N N . MET A 1 86 ? -9.146 1.097 -0.649 1.00 94.62 86 MET A N 1
ATOM 700 C CA . MET A 1 86 ? -8.222 1.988 0.038 1.00 94.62 86 MET A CA 1
ATOM 701 C C . MET A 1 86 ? -6.828 1.370 0.110 1.00 94.62 86 MET A C 1
ATOM 703 O O . MET A 1 86 ? -6.670 0.164 0.279 1.00 94.62 86 MET A O 1
ATOM 707 N N . LEU A 1 87 ? -5.807 2.203 0.050 1.00 93.62 87 LEU A N 1
ATOM 708 C CA . LEU A 1 87 ? -4.414 1.814 0.074 1.00 93.62 87 LEU A CA 1
ATOM 709 C C . LEU A 1 87 ? -3.742 2.464 1.274 1.00 93.62 87 LEU A C 1
ATOM 711 O O . LEU A 1 87 ? -3.710 3.690 1.421 1.00 93.62 87 LEU A O 1
ATOM 715 N N . TRP A 1 88 ? -3.197 1.613 2.132 1.00 90.12 88 TRP A N 1
ATOM 716 C CA . TRP A 1 88 ? -2.247 2.016 3.150 1.00 90.12 88 TRP A CA 1
ATOM 717 C C . TRP A 1 88 ? -0.848 1.872 2.545 1.00 90.12 88 TRP A C 1
ATOM 719 O O . TRP A 1 88 ? -0.374 0.759 2.318 1.00 90.12 88 TRP A O 1
ATOM 729 N N . HIS A 1 89 ? -0.230 3.008 2.225 1.00 80.31 89 HIS A N 1
ATOM 730 C CA . HIS A 1 89 ? 0.963 3.091 1.393 1.00 80.31 89 HIS A CA 1
ATOM 731 C C . HIS A 1 89 ? 2.217 3.429 2.202 1.00 80.31 89 HIS A C 1
ATOM 733 O O . HIS A 1 89 ? 2.229 4.345 3.021 1.00 80.31 89 HIS A O 1
ATOM 739 N N . VAL A 1 90 ? 3.309 2.724 1.926 1.00 71.38 90 VAL A N 1
ATOM 740 C CA . VAL A 1 90 ? 4.628 3.002 2.499 1.00 71.38 90 VAL A CA 1
ATOM 741 C C . VAL A 1 90 ? 5.328 4.154 1.771 1.00 71.38 90 VAL A C 1
ATOM 743 O O . VAL A 1 90 ? 5.324 4.189 0.545 1.00 71.38 90 VAL A O 1
ATOM 746 N N . LEU A 1 91 ? 5.963 5.071 2.500 1.00 64.50 91 LEU A N 1
ATOM 747 C CA . LEU A 1 91 ? 6.765 6.158 1.931 1.00 64.50 91 LEU A CA 1
ATOM 748 C C . LEU A 1 91 ? 8.171 5.726 1.513 1.00 64.50 91 LEU A C 1
ATOM 750 O O . LEU A 1 91 ? 8.680 6.268 0.541 1.00 64.50 91 LEU A O 1
ATOM 754 N N . CYS A 1 92 ? 8.783 4.774 2.216 1.00 59.31 92 CYS A N 1
ATOM 755 C CA . CYS A 1 92 ? 10.166 4.350 2.015 1.00 59.31 92 CYS A CA 1
ATOM 756 C C . CYS A 1 92 ? 10.309 2.832 2.208 1.00 59.31 92 CYS A C 1
ATOM 758 O O . CYS A 1 92 ? 9.761 2.303 3.174 1.00 59.31 92 CYS A O 1
ATOM 760 N N . LEU A 1 93 ? 11.043 2.134 1.332 1.00 59.78 93 LEU A N 1
ATOM 761 C CA . LEU A 1 93 ? 11.310 0.685 1.435 1.00 59.78 93 LEU A CA 1
ATOM 762 C C . LEU A 1 93 ? 12.292 0.383 2.590 1.00 59.78 93 LEU A C 1
ATOM 764 O O . LEU A 1 93 ? 13.439 -0.017 2.377 1.00 59.78 93 LEU A O 1
ATOM 768 N N . LEU A 1 94 ? 11.860 0.644 3.827 1.00 60.50 94 LEU A N 1
ATOM 769 C CA . LEU A 1 94 ? 12.648 0.500 5.049 1.00 60.50 94 LEU A CA 1
ATOM 770 C C . LEU A 1 94 ? 12.175 -0.708 5.869 1.00 60.50 94 LEU A C 1
ATOM 772 O O . LEU A 1 94 ? 11.580 -0.557 6.934 1.00 60.50 94 LEU A O 1
ATOM 776 N N . VAL A 1 95 ? 12.469 -1.901 5.370 1.00 62.34 95 VAL A N 1
ATOM 777 C CA . VAL A 1 95 ? 12.095 -3.192 5.949 1.00 62.34 95 VAL A CA 1
ATOM 778 C C . VAL A 1 95 ? 13.084 -3.626 7.021 1.00 62.34 95 VAL A C 1
ATOM 780 O O . VAL A 1 95 ? 14.247 -3.846 6.696 1.00 62.34 95 VAL A O 1
ATOM 783 N N . VAL A 1 96 ? 12.603 -3.835 8.252 1.00 64.50 96 VAL A N 1
ATOM 784 C CA . VAL A 1 96 ? 13.222 -4.635 9.341 1.00 64.50 96 VAL A CA 1
ATOM 785 C C . VAL A 1 96 ? 14.756 -4.707 9.277 1.00 64.50 96 VAL A C 1
ATOM 787 O O . VAL A 1 96 ? 15.352 -5.782 9.181 1.00 64.50 96 VAL A O 1
ATOM 790 N N . CYS A 1 97 ? 15.409 -3.547 9.261 1.00 64.81 97 CYS A N 1
ATOM 791 C CA . CYS A 1 97 ? 16.853 -3.448 9.092 1.00 64.81 97 CYS A CA 1
ATOM 792 C C . CYS A 1 97 ? 17.365 -2.102 9.605 1.00 64.81 97 CYS A C 1
ATOM 794 O O . CYS A 1 97 ? 16.654 -1.095 9.600 1.00 64.81 97 CYS A O 1
ATOM 796 N N . ASN A 1 98 ? 18.633 -2.082 10.011 1.00 72.56 98 ASN A N 1
ATOM 797 C CA . ASN A 1 98 ? 19.336 -0.842 10.294 1.00 72.56 98 ASN A CA 1
ATOM 798 C C . ASN A 1 98 ? 19.789 -0.226 8.973 1.00 72.56 98 ASN A C 1
ATOM 800 O O . ASN A 1 98 ? 20.641 -0.775 8.273 1.00 72.56 98 ASN A O 1
ATOM 804 N N . TYR A 1 99 ? 19.225 0.930 8.655 1.00 80.31 99 TYR A N 1
ATOM 805 C CA . TYR A 1 99 ? 19.598 1.691 7.475 1.00 80.31 99 TYR A CA 1
ATOM 806 C C . TYR A 1 99 ? 20.753 2.639 7.786 1.00 80.31 99 TYR A C 1
ATOM 808 O O . TYR A 1 99 ? 20.838 3.160 8.903 1.00 80.31 99 TYR A O 1
ATOM 816 N N . PRO A 1 100 ? 21.654 2.870 6.820 1.00 83.81 100 PRO A N 1
ATOM 817 C CA . PRO A 1 100 ? 22.673 3.887 6.981 1.00 83.81 100 PRO A CA 1
ATOM 818 C C . PRO A 1 100 ? 22.021 5.275 7.067 1.00 83.81 100 PRO A C 1
ATOM 820 O O . PRO A 1 100 ? 20.914 5.500 6.585 1.00 83.81 100 PRO A O 1
ATOM 823 N N . VAL A 1 101 ? 22.705 6.208 7.723 1.00 85.81 101 VAL A N 1
ATOM 824 C CA . VAL A 1 101 ? 22.234 7.590 7.933 1.00 85.81 101 VAL A CA 1
ATOM 825 C C . VAL A 1 101 ? 23.238 8.610 7.399 1.00 85.81 101 VAL A C 1
ATOM 827 O O . VAL A 1 101 ? 23.270 9.756 7.842 1.00 85.81 101 VAL A O 1
ATOM 830 N N . ASP A 1 102 ? 24.102 8.184 6.476 1.00 91.75 102 ASP A N 1
ATOM 831 C CA . ASP A 1 102 ? 25.019 9.086 5.795 1.00 91.75 102 ASP A CA 1
ATOM 832 C C . ASP A 1 102 ? 24.266 10.042 4.858 1.00 91.75 102 ASP A C 1
ATOM 834 O O . ASP A 1 102 ? 23.156 9.770 4.396 1.00 91.75 102 ASP A O 1
ATOM 838 N N . GLU A 1 103 ? 24.879 11.191 4.585 1.00 91.31 103 GLU A N 1
ATOM 839 C CA . GLU A 1 103 ? 24.261 12.270 3.810 1.00 91.31 103 GLU A CA 1
ATOM 840 C C . GLU A 1 103 ? 23.884 11.835 2.385 1.00 91.31 103 GLU A C 1
ATOM 842 O O . GLU A 1 103 ? 22.843 12.250 1.870 1.00 91.31 103 GLU A O 1
ATOM 847 N N . LEU A 1 104 ? 24.686 10.964 1.762 1.00 92.44 104 LEU A N 1
ATOM 848 C CA . LEU A 1 104 ? 24.416 10.465 0.415 1.00 92.44 104 LEU A CA 1
ATOM 849 C C . LEU A 1 104 ? 23.170 9.574 0.411 1.00 92.44 104 LEU A C 1
ATOM 851 O O . LEU A 1 104 ? 22.298 9.742 -0.443 1.00 92.44 104 LEU A O 1
ATOM 855 N N . PHE A 1 105 ? 23.057 8.668 1.383 1.00 88.56 105 PHE A N 1
ATOM 856 C CA . PHE A 1 105 ? 21.879 7.825 1.542 1.00 88.56 105 PHE A CA 1
ATOM 857 C C . PHE A 1 105 ? 20.621 8.644 1.846 1.00 88.56 105 PHE A C 1
ATOM 859 O O . PHE A 1 105 ? 19.599 8.459 1.186 1.00 88.56 105 PHE A O 1
ATOM 866 N N . LEU A 1 106 ? 20.693 9.588 2.789 1.00 89.44 106 LEU A N 1
ATOM 867 C CA . LEU A 1 106 ? 19.553 10.438 3.144 1.00 89.44 106 LEU A CA 1
ATOM 868 C C . LEU A 1 106 ? 19.093 11.311 1.972 1.00 89.44 106 LEU A C 1
ATOM 870 O O . LEU A 1 106 ? 17.889 11.475 1.779 1.00 89.44 106 LEU A O 1
ATOM 874 N N . THR A 1 107 ? 20.024 11.828 1.166 1.00 92.19 107 THR A N 1
ATOM 875 C CA . THR A 1 107 ? 19.693 12.594 -0.047 1.00 92.19 107 THR A CA 1
ATOM 876 C C . THR A 1 107 ? 18.989 11.713 -1.078 1.00 92.19 107 THR A C 1
ATOM 878 O O . THR A 1 107 ? 17.965 12.110 -1.629 1.00 92.19 107 THR A O 1
ATOM 881 N N . ASN A 1 108 ? 19.477 10.487 -1.290 1.00 90.81 108 ASN A N 1
ATOM 882 C CA . ASN A 1 108 ? 18.847 9.542 -2.211 1.00 90.81 108 ASN A CA 1
ATOM 883 C C . ASN A 1 108 ? 17.416 9.177 -1.770 1.00 90.81 108 ASN A C 1
ATOM 885 O O . ASN A 1 108 ? 16.482 9.252 -2.564 1.00 90.81 108 ASN A O 1
ATOM 889 N N . VAL A 1 109 ? 17.232 8.860 -0.484 1.00 89.19 109 VAL A N 1
ATOM 890 C CA . VAL A 1 109 ? 15.913 8.574 0.108 1.00 89.19 109 VAL A CA 1
ATOM 891 C C . VAL A 1 109 ? 14.979 9.777 -0.015 1.00 89.19 109 VAL A C 1
ATOM 893 O O . VAL A 1 109 ? 13.809 9.628 -0.360 1.00 89.19 109 VAL A O 1
ATOM 896 N N . HIS A 1 110 ? 15.479 10.982 0.251 1.00 89.94 110 HIS A N 1
ATOM 897 C CA . HIS A 1 110 ? 14.702 12.208 0.122 1.00 89.94 110 HIS A CA 1
ATOM 898 C C . HIS A 1 110 ? 14.174 12.399 -1.309 1.00 89.94 110 HIS A C 1
ATOM 900 O O . HIS A 1 110 ? 12.980 12.649 -1.500 1.00 89.94 110 HIS A O 1
ATOM 906 N N . ASP A 1 111 ? 15.035 12.233 -2.313 1.00 92.62 111 ASP A N 1
ATOM 907 C CA . ASP A 1 111 ? 14.661 12.393 -3.718 1.00 92.62 111 ASP A CA 1
ATOM 908 C C . ASP A 1 111 ? 13.691 11.297 -4.186 1.00 92.62 111 ASP A C 1
ATOM 910 O O . ASP A 1 111 ? 12.714 11.588 -4.887 1.00 92.62 111 ASP A O 1
ATOM 914 N N . GLU A 1 112 ? 13.894 10.056 -3.734 1.00 89.88 112 GLU A N 1
ATOM 915 C CA . GLU A 1 112 ? 12.987 8.928 -3.964 1.00 89.88 112 GLU A CA 1
ATOM 916 C C . GLU A 1 112 ? 11.587 9.205 -3.401 1.00 89.88 112 GLU A C 1
ATOM 918 O O . GLU A 1 112 ? 10.591 9.118 -4.128 1.00 89.88 112 GLU A O 1
ATOM 923 N N . VAL A 1 113 ? 11.499 9.596 -2.126 1.00 89.62 113 VAL A N 1
ATOM 924 C CA . VAL A 1 113 ? 10.227 9.896 -1.455 1.00 89.62 113 VAL A CA 1
ATOM 925 C C . VAL A 1 113 ? 9.510 11.043 -2.164 1.00 89.62 113 VAL A C 1
ATOM 927 O O . VAL A 1 113 ? 8.312 10.941 -2.439 1.00 89.62 113 VAL A O 1
ATOM 930 N N . ILE A 1 114 ? 10.222 12.118 -2.523 1.00 92.00 114 ILE A N 1
ATOM 931 C CA . ILE A 1 114 ? 9.634 13.242 -3.262 1.00 92.00 114 ILE A CA 1
ATOM 932 C C . ILE A 1 114 ? 9.067 12.780 -4.601 1.00 92.00 114 ILE A C 1
ATOM 934 O O . ILE A 1 114 ? 7.951 13.175 -4.956 1.00 92.00 114 ILE A O 1
ATOM 938 N N . TYR A 1 115 ? 9.815 11.973 -5.353 1.00 92.25 115 TYR A N 1
ATOM 939 C CA . TYR A 1 115 ? 9.361 11.459 -6.638 1.00 92.25 115 TYR A CA 1
ATOM 940 C C . TYR A 1 115 ? 8.095 10.611 -6.480 1.00 92.25 115 TYR A C 1
ATOM 942 O O . TYR A 1 115 ? 7.097 10.862 -7.161 1.00 92.25 115 TYR A O 1
ATOM 950 N N . GLN A 1 116 ? 8.101 9.651 -5.552 1.00 90.50 116 GLN A N 1
ATOM 951 C CA . GLN A 1 116 ? 6.987 8.725 -5.359 1.00 90.50 116 GLN A CA 1
ATOM 952 C C . GLN A 1 116 ? 5.734 9.438 -4.860 1.00 90.50 116 GLN A C 1
ATOM 954 O O . GLN A 1 116 ? 4.665 9.265 -5.443 1.00 90.50 116 GLN A O 1
ATOM 959 N N . VAL A 1 117 ? 5.860 10.310 -3.855 1.00 90.31 117 VAL A N 1
ATOM 960 C CA . VAL A 1 117 ? 4.727 11.096 -3.352 1.00 90.31 117 VAL A CA 1
ATOM 961 C C . VAL A 1 117 ? 4.151 11.962 -4.467 1.00 90.31 117 VAL A C 1
ATOM 963 O O . VAL A 1 117 ? 2.945 11.918 -4.702 1.00 90.31 117 VAL A O 1
ATOM 966 N N . LYS A 1 118 ? 4.984 12.693 -5.221 1.00 92.06 118 LYS A N 1
ATOM 967 C CA . LYS A 1 118 ? 4.497 13.526 -6.334 1.00 92.06 118 LYS A CA 1
ATOM 968 C C . LYS A 1 118 ? 3.781 12.713 -7.408 1.00 92.06 118 LYS A C 1
ATOM 970 O O . LYS A 1 118 ? 2.796 13.205 -7.955 1.00 92.06 118 LYS A O 1
ATOM 975 N N . ARG A 1 119 ? 4.267 11.501 -7.692 1.00 92.38 119 ARG A N 1
ATOM 976 C CA . ARG A 1 119 ? 3.706 10.600 -8.702 1.00 92.38 119 ARG A CA 1
ATOM 977 C C . ARG A 1 119 ? 2.313 10.107 -8.335 1.00 92.38 119 ARG A C 1
ATOM 979 O O . ARG A 1 119 ? 1.487 10.033 -9.229 1.00 92.38 119 ARG A O 1
ATOM 986 N N . VAL A 1 120 ? 2.054 9.757 -7.071 1.00 91.56 120 VAL A N 1
ATOM 987 C CA . VAL A 1 120 ? 0.819 9.029 -6.714 1.00 91.56 120 VAL A CA 1
ATOM 988 C C . VAL A 1 120 ? -0.128 9.777 -5.770 1.00 91.56 120 VAL A C 1
ATOM 990 O O . VAL A 1 120 ? -1.255 9.334 -5.579 1.00 91.56 120 VAL A O 1
ATOM 993 N N . GLN A 1 121 ? 0.260 10.932 -5.214 1.00 90.25 121 GLN A N 1
ATOM 994 C CA . GLN A 1 121 ? -0.573 11.709 -4.273 1.00 90.25 121 GLN A CA 1
ATOM 995 C C . GLN A 1 121 ? -1.964 12.102 -4.800 1.00 90.25 121 GLN A C 1
ATOM 997 O O . GLN A 1 121 ? -2.840 12.447 -4.013 1.00 90.25 121 GLN A O 1
ATOM 1002 N N . HIS A 1 122 ? -2.171 12.096 -6.120 1.00 93.00 122 HIS A N 1
ATOM 1003 C CA . HIS A 1 122 ? -3.459 12.428 -6.726 1.00 93.00 122 HIS A CA 1
ATOM 1004 C C . HIS A 1 122 ? -4.471 11.271 -6.682 1.00 93.00 122 HIS A C 1
ATOM 1006 O O . HIS A 1 122 ? -5.634 11.482 -7.020 1.00 93.00 122 HIS A O 1
ATOM 1012 N N . HIS A 1 123 ? -4.051 10.062 -6.291 1.00 93.31 123 HIS A N 1
ATOM 1013 C CA . HIS A 1 123 ? -4.925 8.897 -6.186 1.00 93.31 123 HIS A CA 1
ATOM 1014 C C . HIS A 1 123 ? -5.715 8.917 -4.866 1.00 93.31 123 HIS A C 1
ATOM 1016 O O . HIS A 1 123 ? -5.115 8.791 -3.793 1.00 93.31 123 HIS A O 1
ATOM 1022 N N . PRO A 1 124 ? -7.056 9.042 -4.898 1.00 92.38 124 PRO A N 1
ATOM 1023 C CA . PRO A 1 124 ? -7.885 9.060 -3.693 1.00 92.38 124 PRO A CA 1
ATOM 1024 C C . PRO A 1 124 ? -7.895 7.728 -2.936 1.00 92.38 124 PRO A C 1
ATOM 1026 O O . PRO A 1 124 ? -8.261 7.710 -1.759 1.00 92.38 124 PRO A O 1
ATOM 1029 N N . SER A 1 125 ? -7.513 6.619 -3.582 1.00 92.69 125 SER A N 1
ATOM 1030 C CA . SER A 1 125 ? -7.326 5.334 -2.908 1.00 92.69 125 SER A CA 1
ATOM 1031 C C . SER A 1 125 ? -6.252 5.401 -1.829 1.00 92.69 125 SER A C 1
ATOM 1033 O O . SER A 1 125 ? -6.369 4.674 -0.850 1.00 92.69 125 SER A O 1
ATOM 1035 N N . ILE A 1 126 ? -5.243 6.273 -1.928 1.00 92.75 126 ILE A N 1
ATOM 1036 C CA . ILE A 1 126 ? -4.195 6.373 -0.908 1.00 92.75 126 ILE A CA 1
ATOM 1037 C C . ILE A 1 126 ? -4.723 7.145 0.298 1.00 92.75 126 ILE A C 1
ATOM 1039 O O . ILE A 1 126 ? -4.963 8.350 0.246 1.00 92.75 126 ILE A O 1
ATOM 1043 N N . VAL A 1 127 ? -4.892 6.436 1.412 1.00 91.31 127 VAL A N 1
ATOM 1044 C CA . VAL A 1 127 ? -5.546 6.986 2.607 1.00 91.31 127 VAL A CA 1
ATOM 1045 C C . VAL A 1 127 ? -4.606 7.192 3.788 1.00 91.31 127 VAL A C 1
ATOM 1047 O O . VAL A 1 127 ? -4.933 7.962 4.693 1.00 91.31 127 VAL A O 1
ATOM 1050 N N . LEU A 1 128 ? -3.451 6.524 3.788 1.00 89.69 128 LEU A N 1
ATOM 1051 C CA . LEU A 1 128 ? -2.419 6.683 4.806 1.00 89.69 128 LEU A CA 1
ATOM 1052 C C . LEU A 1 128 ? -1.038 6.437 4.214 1.00 89.69 128 LEU A C 1
ATOM 1054 O O . LEU A 1 128 ? -0.837 5.473 3.477 1.00 89.69 128 LEU A O 1
ATOM 1058 N N . TRP A 1 129 ? -0.100 7.277 4.630 1.00 88.25 129 TRP A N 1
ATOM 1059 C CA . TRP A 1 129 ? 1.325 7.133 4.395 1.00 88.25 129 TRP A CA 1
ATOM 1060 C C . TRP A 1 129 ? 2.008 6.652 5.675 1.00 88.25 129 TRP A C 1
ATOM 1062 O O . TRP A 1 129 ? 1.727 7.191 6.745 1.00 88.25 129 TRP A O 1
ATOM 1072 N N . PHE A 1 130 ? 2.901 5.668 5.596 1.00 83.19 130 PHE A N 1
ATOM 1073 C CA . PHE A 1 130 ? 3.701 5.238 6.749 1.00 83.19 130 PHE A CA 1
ATOM 1074 C C . PHE A 1 130 ? 5.171 5.034 6.390 1.00 83.19 130 PHE A C 1
ATOM 1076 O O . PHE A 1 130 ? 5.500 4.758 5.242 1.00 83.19 130 PHE A O 1
ATOM 1083 N N . GLY A 1 131 ? 6.060 5.237 7.365 1.00 80.12 131 GLY A N 1
ATOM 1084 C CA . GLY A 1 131 ? 7.492 5.409 7.103 1.00 80.12 131 GLY A CA 1
ATOM 1085 C C . GLY A 1 131 ? 8.308 4.126 6.942 1.00 80.12 131 GLY A C 1
ATOM 1086 O O . GLY A 1 131 ? 9.318 4.160 6.252 1.00 80.12 131 GLY A O 1
ATOM 1087 N N . ASN A 1 132 ? 7.916 3.026 7.587 1.00 82.25 132 ASN A N 1
ATOM 1088 C CA . ASN A 1 132 ? 8.675 1.770 7.597 1.00 82.25 132 ASN A CA 1
ATOM 1089 C C . ASN A 1 132 ? 7.810 0.580 8.040 1.00 82.25 132 ASN A C 1
ATOM 1091 O O . ASN A 1 132 ? 6.719 0.769 8.587 1.00 82.25 132 ASN A O 1
ATOM 1095 N N . ASN A 1 133 ? 8.312 -0.640 7.863 1.00 81.56 133 ASN A N 1
ATOM 1096 C CA . ASN A 1 133 ? 7.777 -1.840 8.495 1.00 81.56 133 ASN A CA 1
ATOM 1097 C C . ASN A 1 133 ? 8.614 -2.247 9.712 1.00 81.56 133 ASN A C 1
ATOM 1099 O O . ASN A 1 133 ? 9.759 -2.668 9.574 1.00 81.56 133 ASN A O 1
ATOM 1103 N N . GLU A 1 134 ? 7.986 -2.196 10.891 1.00 81.81 134 GLU A N 1
ATOM 1104 C CA . GLU A 1 134 ? 8.440 -2.820 12.148 1.00 81.81 134 GLU A CA 1
ATOM 1105 C C . GLU A 1 134 ? 9.790 -2.337 12.714 1.00 81.81 134 GLU A C 1
ATOM 1107 O O . GLU A 1 134 ? 10.204 -2.825 13.764 1.00 81.81 134 GLU A O 1
ATOM 1112 N N . ASN A 1 135 ? 10.451 -1.338 12.115 1.00 81.25 135 ASN A N 1
ATOM 1113 C CA . ASN A 1 135 ? 11.750 -0.864 12.609 1.00 81.25 135 ASN A CA 1
ATOM 1114 C C . ASN A 1 135 ? 11.666 -0.304 14.032 1.00 81.25 135 ASN A C 1
ATOM 1116 O O . ASN A 1 135 ? 12.584 -0.507 14.816 1.00 81.25 135 ASN A O 1
ATOM 1120 N N . GLU A 1 136 ? 10.565 0.359 14.399 1.00 81.81 136 GLU A N 1
ATOM 1121 C CA . GLU A 1 136 ? 10.371 0.845 15.773 1.00 81.81 136 GLU A CA 1
ATOM 1122 C C . GLU A 1 136 ? 10.387 -0.309 16.787 1.00 81.81 136 GLU A C 1
ATOM 1124 O O . GLU A 1 136 ? 11.073 -0.235 17.805 1.00 81.81 136 GLU A O 1
ATOM 1129 N N . ALA A 1 137 ? 9.698 -1.411 16.474 1.00 79.88 137 ALA A N 1
ATOM 1130 C CA . ALA A 1 137 ? 9.684 -2.600 17.320 1.00 79.88 137 ALA A CA 1
ATOM 1131 C C . ALA A 1 137 ? 11.058 -3.283 17.363 1.00 79.88 137 ALA A C 1
ATOM 1133 O O . ALA A 1 137 ? 11.483 -3.725 18.428 1.00 79.88 137 ALA A O 1
ATOM 1134 N N . ALA A 1 138 ? 11.761 -3.340 16.228 1.00 78.44 138 ALA A N 1
ATOM 1135 C CA . ALA A 1 138 ? 13.101 -3.914 16.146 1.00 78.44 138 ALA A CA 1
ATOM 1136 C C . ALA A 1 138 ? 14.129 -3.112 16.963 1.00 78.44 138 ALA A C 1
ATOM 1138 O O . ALA A 1 138 ? 14.963 -3.697 17.647 1.00 78.44 138 ALA A O 1
ATOM 1139 N N . VAL A 1 139 ? 14.052 -1.777 16.938 1.00 78.00 139 VAL A N 1
ATOM 1140 C CA . VAL A 1 139 ? 14.928 -0.904 17.735 1.00 78.00 139 VAL A CA 1
ATOM 1141 C C . VAL A 1 139 ? 14.600 -1.003 19.222 1.00 78.00 139 VAL A C 1
ATOM 1143 O O . VAL A 1 139 ? 15.518 -1.062 20.028 1.00 78.00 139 VAL A O 1
ATOM 1146 N N . ALA A 1 140 ? 13.321 -1.072 19.600 1.00 78.19 140 ALA A N 1
ATOM 1147 C CA . ALA A 1 140 ? 12.917 -1.174 21.004 1.00 78.19 140 ALA A CA 1
ATOM 1148 C C . ALA A 1 140 ? 13.342 -2.491 21.688 1.00 78.19 140 ALA A C 1
ATOM 1150 O O . ALA A 1 140 ? 13.304 -2.582 22.914 1.00 78.19 140 ALA A O 1
ATOM 1151 N N . GLN A 1 141 ? 13.695 -3.517 20.906 1.00 68.75 141 GLN A N 1
ATOM 1152 C CA . GLN A 1 141 ? 14.143 -4.827 21.392 1.00 68.75 141 GLN A CA 1
ATOM 1153 C C . GLN A 1 141 ? 15.675 -4.977 21.457 1.00 68.75 141 GLN A C 1
ATOM 1155 O O . GLN A 1 141 ? 16.140 -6.005 21.954 1.00 68.75 141 GLN A O 1
ATOM 1160 N N . ASN A 1 142 ? 16.439 -3.993 20.969 1.00 56.88 142 ASN A N 1
ATOM 1161 C CA . ASN A 1 142 ? 17.906 -3.939 21.061 1.00 56.88 142 ASN A CA 1
ATOM 1162 C C . ASN A 1 142 ? 18.367 -3.142 22.286 1.00 56.88 142 ASN A C 1
ATOM 1164 O O . ASN A 1 142 ? 19.450 -3.482 22.812 1.00 56.88 142 ASN A O 1
#

Sequence (142 aa):
VQLIQHEYGAGINGTSFYFSINFKSIFIKGSNWIPSDSFQERVSDEKLERLLRSAQLSNMNMLRIWDGGIYERNSFYEIADRLGIMLWHVLCLLVVCNYPVDELFLTNVHDEVIYQVKRVQHHPSIVLWFGNNENEAAVAQN

Foldseek 3Di:
DDFDWDDPDPPDDGTDTFDADPNDTDDADEEEDAPPDPDNVPDDLVNLLVVVVVCLVVVGQEYEHALCHDLDDPSNLVSCLVSNHAYAYELHSAEPDDDDDDPVVVVVSVVSSVVSCVVRVVRPSYDHYDHYPCVVVSVVVD

Secondary structure (DSSP, 8-state):
-EEE--B--TT---B--EEEETTEEE---EEEE--S-SSGGG--HHHHHHHHHHHHHTT--EEEE-TTS-PPPHHHHHHHHHHT-EEEEESS--BSS-----HHHHHHHHHHHHHHHHHHTT-TTEEEEE--BSHHHHHHT-

Radius of gyration: 17.07 Å; chains: 1; bounding box: 43×26×51 Å